Protein AF-A0A6C0LK16-F1 (afdb_monomer)

Nearest PDB structures (foldseek):
  5l8g-assembly3_X  TM=3.713E-01  e=6.578E+00  Rhodospirillum rubrum
  5l8g-assembly1_E  TM=3.753E-01  e=9.708E+00  Rhodospirillum rubrum

pLDDT: mean 79.73, std 20.67, range [35.59, 94.81]

Organism: NCBI:txid1070528

Secondary structure (DSSP, 8-state):
------------TTSTTTHHHHHHHHHHHHHHHHHTTSHHHHHS-HHHHHHHHHHHHH-HHHHHHHHTB-TTT-PBPPHHHHHHHH-

Foldseek 3Di:
DDDDDDDDDDDPPPPPPPVVVVVQFVVQLVVLVVVCVDPVLVVDDPLVNVLSVCCNVVNDVVSVQSLQADPVPRDGHDPVRSVVVPD

Mean predicted aligned error: 10.98 Å

Radius of gyration: 21.01 Å; Cα contacts (8 Å, |Δi|>4): 55; chains: 1; bounding box: 30×58×53 Å

Sequence (87 aa):
MSSIKKEHEGSPSKKTCIENQDNKEQREKMFASNFKKNILYSYMDSENKKILDVMADEGGKKSVKQMFTDSETGRELSYSEMRSRYG

Structure (mmCIF, N/CA/C/O backbone):
data_AF-A0A6C0LK16-F1
#
_entry.id   AF-A0A6C0LK16-F1
#
loop_
_atom_site.group_PDB
_atom_site.id
_atom_site.type_symbol
_atom_site.label_atom_id
_atom_site.label_alt_id
_atom_site.label_comp_id
_atom_site.label_asym_id
_atom_site.label_entity_id
_atom_site.label_seq_id
_atom_site.pdbx_PDB_ins_code
_atom_site.Cartn_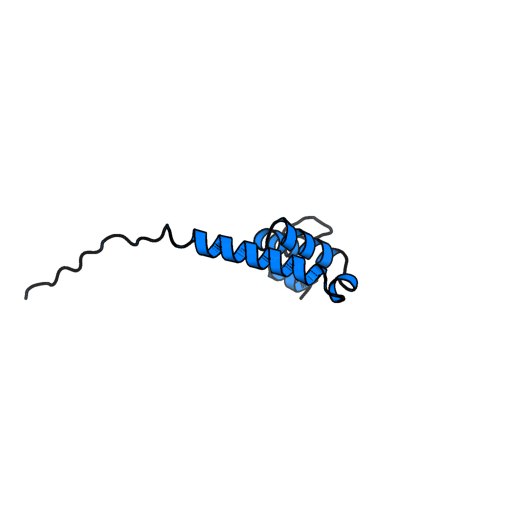x
_atom_site.Cartn_y
_atom_site.Cartn_z
_atom_site.occupancy
_atom_site.B_iso_or_equiv
_atom_site.auth_seq_id
_atom_site.auth_comp_id
_atom_site.auth_asym_id
_atom_site.auth_atom_id
_atom_site.pdbx_PDB_model_num
ATOM 1 N N . MET A 1 1 ? 10.256 44.881 43.899 1.00 41.91 1 MET A N 1
ATOM 2 C CA . MET A 1 1 ? 9.102 44.981 42.979 1.00 41.91 1 MET A CA 1
ATOM 3 C C . MET A 1 1 ? 9.523 45.794 41.768 1.00 41.91 1 MET A C 1
ATOM 5 O O . MET A 1 1 ? 9.789 46.970 41.940 1.00 41.91 1 MET A O 1
ATOM 9 N N . SER A 1 2 ? 9.642 45.189 40.589 1.00 38.00 2 SER A N 1
ATOM 10 C CA . SER A 1 2 ? 9.042 45.715 39.353 1.00 38.00 2 SER A CA 1
ATOM 11 C C . SER A 1 2 ? 9.339 44.748 38.212 1.00 38.00 2 SER A C 1
ATOM 13 O O . SER A 1 2 ? 10.416 44.163 38.133 1.00 38.00 2 SER A O 1
ATOM 15 N N . SER A 1 3 ? 8.318 44.521 37.406 1.00 42.78 3 SER A N 1
ATOM 16 C CA . SER A 1 3 ? 8.105 43.337 36.591 1.00 42.78 3 SER A CA 1
ATOM 17 C C . SER A 1 3 ? 8.816 43.409 35.242 1.00 42.78 3 SER A C 1
ATOM 19 O O . SER A 1 3 ? 8.704 44.403 34.527 1.00 42.78 3 SER A O 1
ATOM 21 N N . ILE A 1 4 ? 9.458 42.309 34.845 1.00 50.72 4 ILE A N 1
ATOM 22 C CA . ILE A 1 4 ? 9.837 42.065 33.450 1.00 50.72 4 ILE A CA 1
ATOM 23 C C . ILE A 1 4 ? 8.568 41.622 32.716 1.00 50.72 4 ILE A C 1
ATOM 25 O O . ILE A 1 4 ? 8.009 40.562 33.007 1.00 50.72 4 ILE A O 1
ATOM 29 N N . LYS A 1 5 ? 8.094 42.454 31.785 1.00 46.09 5 LYS A N 1
ATOM 30 C CA . LYS A 1 5 ? 7.017 42.110 30.853 1.00 46.09 5 LYS A CA 1
ATOM 31 C C . LYS A 1 5 ? 7.532 41.034 29.891 1.00 46.09 5 LYS A C 1
ATOM 33 O O . LYS A 1 5 ? 8.490 41.270 29.164 1.00 46.09 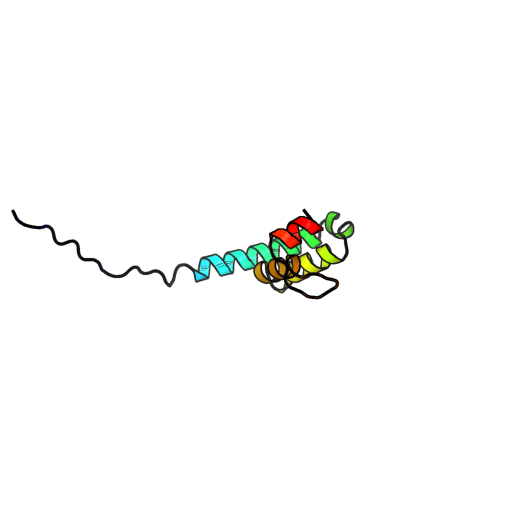5 LYS A O 1
ATOM 38 N N . LYS A 1 6 ? 6.905 39.854 29.898 1.00 42.19 6 LYS A N 1
ATOM 39 C CA . LYS A 1 6 ? 6.992 38.895 28.791 1.00 42.19 6 LYS A CA 1
ATOM 40 C C . LYS A 1 6 ? 5.881 39.241 27.811 1.00 42.19 6 LYS A C 1
ATOM 42 O O . LYS A 1 6 ? 4.710 39.053 28.133 1.00 42.19 6 LYS A O 1
ATOM 47 N N . GLU A 1 7 ? 6.252 39.762 26.653 1.00 40.38 7 GLU A N 1
ATOM 48 C CA . GLU A 1 7 ? 5.332 39.909 25.532 1.00 40.38 7 GLU A CA 1
ATOM 49 C C . GLU A 1 7 ? 5.197 38.553 24.833 1.00 40.38 7 GLU A C 1
ATOM 51 O O . GLU A 1 7 ? 6.173 37.914 24.439 1.00 40.38 7 GLU A O 1
ATOM 56 N N . HIS A 1 8 ? 3.956 38.080 24.790 1.00 43.09 8 HIS A N 1
ATOM 57 C CA . HIS A 1 8 ? 3.498 36.938 24.019 1.00 43.09 8 HIS A CA 1
ATOM 58 C C . HIS A 1 8 ? 3.122 37.470 22.637 1.00 43.09 8 HIS A C 1
ATOM 60 O O . HIS A 1 8 ? 2.058 38.064 22.507 1.00 43.09 8 HIS A O 1
ATOM 66 N N . GLU A 1 9 ? 3.935 37.231 21.609 1.00 37.12 9 GLU A N 1
ATOM 67 C CA . GLU A 1 9 ? 3.503 37.465 20.228 1.00 37.12 9 GLU A CA 1
ATOM 68 C C . GLU A 1 9 ? 3.829 36.272 19.321 1.00 37.12 9 GLU A C 1
ATOM 70 O O . GLU A 1 9 ? 4.979 35.898 19.110 1.00 37.12 9 GLU A O 1
ATOM 75 N N . GLY A 1 10 ? 2.750 35.664 18.816 1.00 37.22 10 GLY A N 1
ATOM 76 C CA . GLY A 1 10 ? 2.641 35.123 17.461 1.00 37.22 10 GLY A CA 1
ATOM 77 C C . GLY A 1 10 ? 3.583 33.991 17.060 1.00 37.22 10 GLY A C 1
ATOM 78 O O . GLY A 1 10 ? 4.584 34.214 16.390 1.00 37.22 10 GLY A O 1
ATOM 79 N N . SER A 1 11 ? 3.191 32.744 17.336 1.00 35.59 11 SER A N 1
ATOM 80 C CA . SER A 1 11 ? 3.829 31.561 16.745 1.00 35.59 11 SER A 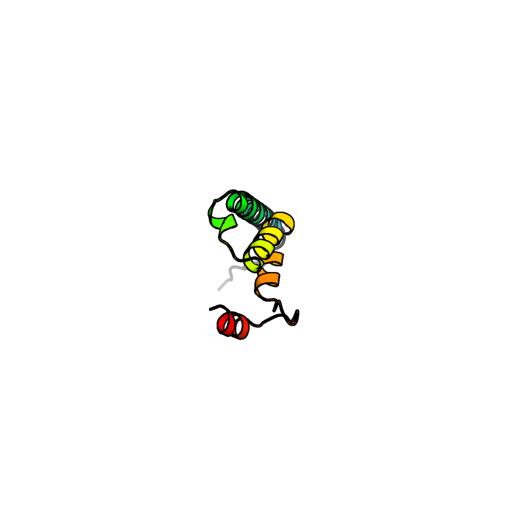CA 1
ATOM 81 C C . SER A 1 11 ? 3.705 31.580 15.204 1.00 35.59 11 SER A C 1
ATOM 83 O O . SER A 1 11 ? 2.580 31.552 14.690 1.00 35.59 11 SER A O 1
ATOM 85 N N . PRO A 1 12 ? 4.808 31.587 14.427 1.00 45.09 12 PRO A N 1
ATOM 86 C CA . PRO A 1 12 ? 4.764 31.550 12.969 1.00 45.09 12 PRO A CA 1
ATOM 87 C C . PRO A 1 12 ? 4.618 30.092 12.500 1.00 45.09 12 PRO A C 1
ATOM 89 O O . PRO A 1 12 ? 5.505 29.520 11.878 1.00 45.09 12 PRO A O 1
ATOM 92 N N . SER A 1 13 ? 3.496 29.450 12.827 1.00 45.34 13 SER A N 1
ATOM 93 C CA . SER A 1 13 ? 3.321 27.995 12.662 1.00 45.34 13 SER A CA 1
ATOM 94 C C . SER A 1 13 ? 2.873 27.537 11.261 1.00 45.34 13 SER A C 1
ATOM 96 O O . SER A 1 13 ? 2.622 26.350 11.081 1.00 45.34 13 SER A O 1
ATOM 98 N N . LYS A 1 14 ? 2.713 28.412 10.257 1.00 44.56 14 LYS A N 1
ATOM 99 C CA . LYS A 1 14 ? 2.023 28.022 9.001 1.00 44.56 14 LYS A CA 1
ATOM 100 C C . LYS A 1 14 ? 2.880 27.892 7.736 1.00 44.56 14 LYS A C 1
ATOM 102 O O . LYS A 1 14 ? 2.345 27.436 6.734 1.00 44.56 14 LYS A O 1
ATOM 107 N N . LYS A 1 15 ? 4.175 28.237 7.741 1.00 42.41 15 LYS A N 1
ATOM 108 C CA . LYS A 1 15 ? 5.025 28.132 6.527 1.00 42.41 15 LYS A CA 1
ATOM 109 C C . LYS A 1 15 ? 5.946 26.904 6.489 1.00 42.41 15 LYS A C 1
ATOM 111 O O . LYS A 1 15 ? 6.250 26.416 5.414 1.00 42.41 15 LYS A O 1
ATOM 116 N N . THR A 1 16 ? 6.318 26.336 7.631 1.00 39.31 16 THR A N 1
ATOM 117 C CA . THR A 1 16 ? 7.305 25.241 7.733 1.00 39.31 16 THR A CA 1
ATOM 118 C C . THR A 1 16 ? 6.719 23.821 7.652 1.00 39.31 16 THR A C 1
ATOM 120 O O . THR A 1 16 ? 7.468 22.847 7.622 1.00 39.31 16 THR A O 1
ATOM 123 N N . CYS A 1 17 ? 5.393 23.658 7.601 1.00 37.53 17 CYS A N 1
ATOM 124 C CA . CYS A 1 17 ? 4.746 22.336 7.595 1.00 37.53 17 CYS A CA 1
ATOM 125 C C . CYS A 1 17 ? 4.587 21.724 6.192 1.00 37.53 17 CYS A C 1
ATOM 127 O O . CYS A 1 17 ? 4.471 20.507 6.081 1.00 37.53 17 CYS A O 1
ATOM 129 N N . ILE A 1 18 ? 4.540 22.559 5.148 1.00 52.25 18 ILE A N 1
ATOM 130 C CA . ILE A 1 18 ? 4.159 22.153 3.784 1.00 52.25 18 ILE A CA 1
ATOM 131 C C . ILE A 1 18 ? 5.383 21.615 3.025 1.00 52.25 18 ILE A C 1
ATOM 133 O O . ILE A 1 18 ? 5.360 20.481 2.558 1.00 52.25 18 ILE A O 1
ATOM 137 N N . GLU A 1 19 ? 6.510 22.334 3.050 1.00 49.28 19 GLU A N 1
ATOM 138 C CA . GLU A 1 19 ? 7.754 21.923 2.367 1.00 49.28 19 GLU A CA 1
ATOM 139 C C . GLU A 1 19 ? 8.325 20.586 2.883 1.00 49.28 19 GLU A C 1
ATOM 141 O O . GLU A 1 19 ? 8.900 19.799 2.129 1.00 49.28 19 GLU A O 1
ATOM 146 N N . ASN A 1 20 ? 8.119 20.282 4.168 1.00 58.94 20 ASN A N 1
ATOM 147 C CA . ASN A 1 20 ? 8.532 19.009 4.764 1.00 58.94 20 ASN A CA 1
ATOM 148 C C . ASN A 1 20 ? 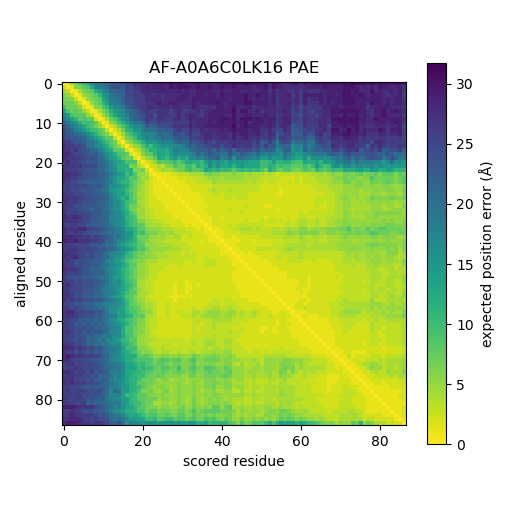7.651 17.824 4.325 1.00 58.94 20 ASN A C 1
ATOM 150 O O . ASN A 1 20 ? 8.121 16.685 4.309 1.00 58.94 20 ASN A O 1
ATOM 154 N N . GLN A 1 21 ? 6.379 18.067 3.988 1.00 60.62 21 GLN A N 1
ATOM 155 C CA . GLN A 1 21 ? 5.453 17.019 3.549 1.00 60.62 21 GLN A CA 1
ATOM 156 C C . GLN A 1 21 ? 5.632 16.681 2.068 1.00 60.62 21 GLN A C 1
ATOM 158 O O . GLN A 1 21 ? 5.635 15.498 1.732 1.00 60.62 21 GLN A O 1
ATOM 163 N N . ASP A 1 22 ? 5.872 17.677 1.216 1.00 65.75 22 ASP A N 1
ATOM 164 C CA . ASP A 1 22 ? 6.071 17.455 -0.221 1.00 65.75 22 ASP A CA 1
ATOM 165 C C . ASP A 1 22 ? 7.348 16.647 -0.491 1.00 65.75 22 ASP A C 1
ATOM 167 O O . ASP A 1 22 ? 7.344 15.689 -1.264 1.00 65.75 22 ASP A O 1
ATOM 171 N N . ASN A 1 23 ? 8.433 16.943 0.232 1.00 82.88 23 ASN A N 1
ATOM 172 C CA . ASN A 1 23 ? 9.659 16.145 0.170 1.00 82.88 23 ASN A CA 1
ATOM 173 C C . ASN A 1 23 ? 9.412 14.696 0.637 1.00 82.88 23 ASN A C 1
ATOM 175 O O . ASN A 1 23 ? 9.912 13.741 0.042 1.00 82.88 23 ASN A O 1
ATOM 179 N N . LYS A 1 24 ? 8.583 14.502 1.670 1.00 87.38 24 LYS A N 1
ATOM 180 C CA . LYS A 1 24 ? 8.237 13.166 2.168 1.00 87.38 24 LYS A CA 1
ATOM 181 C C . LYS A 1 24 ? 7.461 12.349 1.130 1.00 87.38 24 LYS A C 1
ATOM 183 O O . LYS A 1 24 ? 7.842 11.208 0.883 1.00 87.38 24 LYS A O 1
ATOM 188 N N . GLU A 1 25 ? 6.429 12.916 0.507 1.00 89.38 25 GLU A N 1
ATOM 189 C CA . GLU A 1 25 ? 5.624 12.207 -0.498 1.00 89.38 25 GLU A CA 1
ATOM 190 C C . GLU A 1 25 ? 6.467 11.813 -1.719 1.00 89.38 25 GLU A C 1
ATOM 192 O O . GLU A 1 25 ? 6.397 10.675 -2.182 1.00 89.38 25 GLU A O 1
ATOM 197 N N . GLN A 1 26 ? 7.330 12.712 -2.203 1.00 88.44 26 GLN A N 1
ATOM 198 C CA . GLN A 1 26 ? 8.237 12.403 -3.313 1.00 88.44 26 GLN A CA 1
ATOM 199 C C . GLN A 1 26 ? 9.202 11.264 -2.962 1.00 88.44 26 GLN A C 1
ATOM 201 O O . GLN A 1 26 ? 9.429 10.362 -3.770 1.00 88.44 26 GLN A O 1
ATOM 206 N N . ARG A 1 27 ? 9.728 11.245 -1.731 1.00 90.94 27 ARG A N 1
ATOM 207 C CA . ARG A 1 27 ? 10.583 10.151 -1.249 1.00 90.94 27 ARG A CA 1
ATOM 208 C C . ARG A 1 27 ? 9.841 8.818 -1.163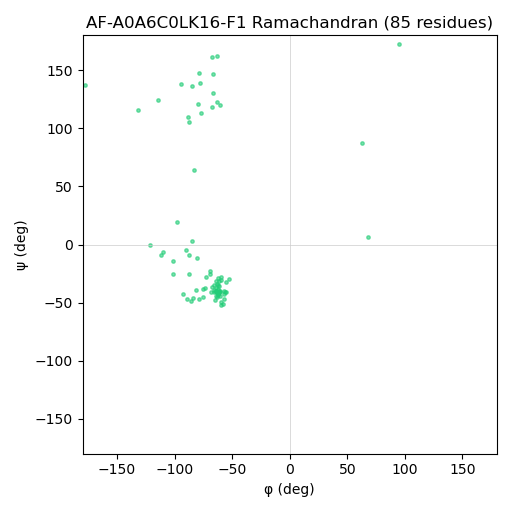 1.00 90.94 27 ARG A C 1
ATOM 210 O O . ARG A 1 27 ? 10.420 7.796 -1.521 1.00 90.94 27 ARG A O 1
ATOM 217 N N . GLU A 1 28 ? 8.587 8.816 -0.717 1.00 92.00 28 GLU A N 1
ATOM 218 C CA . GLU A 1 28 ? 7.734 7.617 -0.676 1.00 92.00 28 GLU A CA 1
ATOM 219 C C . GLU A 1 28 ? 7.473 7.074 -2.091 1.00 92.00 28 GLU A C 1
ATOM 221 O O . GLU A 1 28 ? 7.669 5.883 -2.340 1.00 92.00 28 GLU A O 1
ATOM 226 N N . LYS A 1 29 ? 7.139 7.951 -3.047 1.00 93.81 29 LYS A N 1
ATOM 227 C CA . LYS A 1 29 ? 6.944 7.578 -4.459 1.00 93.81 29 LYS A CA 1
ATOM 228 C C . LYS A 1 29 ? 8.216 7.022 -5.093 1.00 93.81 29 LYS A C 1
ATOM 230 O O . LYS A 1 29 ? 8.177 5.992 -5.771 1.00 93.81 29 LYS A O 1
ATOM 235 N N . MET A 1 30 ? 9.363 7.659 -4.838 1.00 93.50 30 MET A N 1
ATOM 236 C CA . MET A 1 30 ? 10.667 7.159 -5.287 1.00 93.50 30 MET A CA 1
ATOM 237 C C . MET A 1 30 ? 10.997 5.801 -4.666 1.00 93.50 30 MET A C 1
ATOM 239 O O . MET A 1 30 ? 11.490 4.918 -5.368 1.00 93.50 30 MET A O 1
ATOM 243 N N . PHE A 1 31 ? 10.721 5.609 -3.373 1.00 93.19 31 PHE A N 1
ATOM 244 C CA . PHE A 1 31 ? 10.922 4.327 -2.702 1.00 93.19 31 PHE A CA 1
ATOM 245 C C . PHE A 1 31 ? 10.092 3.222 -3.359 1.00 93.19 31 PHE A C 1
ATOM 247 O O . PHE A 1 31 ? 10.661 2.214 -3.774 1.00 93.19 31 PHE A O 1
ATOM 254 N N . ALA A 1 32 ? 8.785 3.431 -3.527 1.00 94.19 32 ALA A N 1
ATOM 255 C CA . ALA A 1 32 ? 7.895 2.449 -4.140 1.00 94.19 32 ALA A CA 1
ATOM 256 C C . ALA A 1 32 ? 8.304 2.125 -5.586 1.00 94.19 32 ALA A C 1
ATOM 258 O O . ALA A 1 32 ? 8.429 0.957 -5.958 1.00 94.19 32 ALA A O 1
ATOM 259 N N . SER A 1 33 ? 8.623 3.153 -6.376 1.00 94.56 33 SER A N 1
ATOM 260 C CA . SER A 1 33 ? 9.099 2.999 -7.757 1.00 94.56 33 SER A CA 1
ATOM 261 C C . SER A 1 33 ? 10.413 2.220 -7.851 1.00 94.56 33 SER A C 1
ATOM 263 O O . SER A 1 33 ? 10.622 1.454 -8.792 1.00 94.56 33 SER A O 1
ATOM 265 N N . ASN A 1 34 ? 11.315 2.398 -6.885 1.00 94.31 34 ASN A N 1
ATOM 266 C CA . ASN A 1 34 ? 12.560 1.639 -6.821 1.00 94.31 34 ASN A CA 1
ATOM 267 C C . ASN A 1 34 ? 12.329 0.207 -6.329 1.00 94.31 34 ASN A C 1
ATOM 269 O O . ASN A 1 34 ? 12.930 -0.719 -6.871 1.00 94.31 34 ASN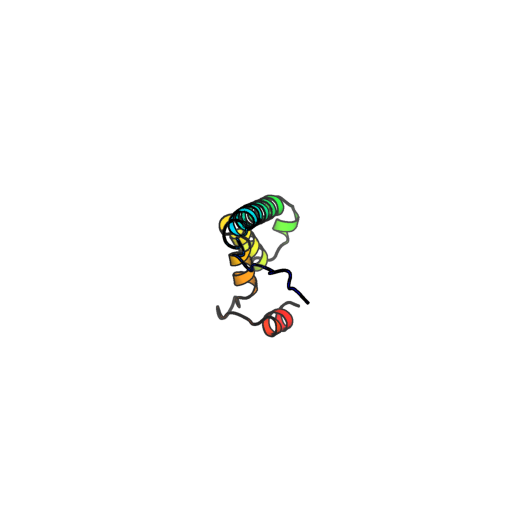 A O 1
ATOM 273 N N . PHE A 1 35 ? 11.435 0.003 -5.360 1.00 92.88 35 PHE A N 1
ATOM 274 C CA . PHE A 1 35 ? 11.101 -1.325 -4.852 1.00 92.88 35 PHE A CA 1
ATOM 275 C C . PHE A 1 35 ? 10.452 -2.204 -5.926 1.00 92.88 35 PHE A C 1
ATOM 277 O O . PHE A 1 35 ? 10.794 -3.377 -6.036 1.00 92.88 35 PHE A O 1
ATOM 284 N N . LYS A 1 36 ? 9.607 -1.632 -6.795 1.00 91.56 36 LYS A N 1
ATOM 285 C CA . LYS A 1 36 ? 9.038 -2.321 -7.970 1.00 91.56 36 LYS A CA 1
ATOM 286 C C . LYS A 1 36 ? 10.078 -2.977 -8.883 1.00 91.56 36 LYS A C 1
ATOM 288 O O . LYS A 1 36 ? 9.777 -3.965 -9.542 1.00 91.56 36 LYS A O 1
ATOM 293 N N . LYS A 1 37 ? 11.296 -2.431 -8.941 1.00 92.75 37 LYS A N 1
ATOM 294 C CA . LYS A 1 37 ? 12.398 -2.971 -9.757 1.00 92.75 37 LYS A CA 1
ATOM 295 C C . LYS A 1 37 ? 13.103 -4.155 -9.087 1.00 92.75 37 LYS A C 1
ATOM 297 O O . LYS A 1 37 ? 13.928 -4.809 -9.717 1.00 92.75 37 LYS A O 1
ATOM 302 N N . ASN A 1 38 ? 12.832 -4.407 -7.808 1.00 94.19 38 ASN A N 1
ATOM 303 C CA . ASN A 1 38 ? 13.433 -5.492 -7.048 1.00 94.19 38 ASN A CA 1
ATOM 304 C C . ASN A 1 38 ? 12.749 -6.831 -7.372 1.00 94.19 38 ASN A C 1
ATOM 306 O O . ASN A 1 38 ? 11.539 -6.889 -7.581 1.00 94.19 38 ASN A O 1
ATOM 310 N N . ILE A 1 39 ? 13.508 -7.928 -7.330 1.00 93.62 39 ILE A N 1
ATOM 311 C CA . ILE A 1 39 ? 12.979 -9.289 -7.494 1.00 93.62 39 ILE A CA 1
ATOM 312 C C . ILE A 1 39 ? 11.855 -9.615 -6.502 1.00 93.62 39 ILE A C 1
ATOM 314 O O . ILE A 1 39 ? 10.919 -10.326 -6.861 1.00 93.62 39 ILE A O 1
ATOM 318 N N . LEU A 1 40 ? 11.902 -9.057 -5.287 1.00 92.06 40 LEU A N 1
ATOM 319 C CA . LEU A 1 40 ? 10.897 -9.259 -4.243 1.00 92.06 40 LEU A CA 1
ATOM 320 C C . LEU A 1 40 ? 9.507 -8.809 -4.691 1.00 92.06 40 LEU A C 1
ATOM 322 O O . LEU A 1 40 ? 8.527 -9.436 -4.305 1.00 92.06 40 LEU A O 1
ATOM 326 N N . TYR A 1 41 ? 9.420 -7.801 -5.565 1.00 91.44 41 TYR A N 1
ATOM 327 C CA . TYR A 1 41 ? 8.148 -7.360 -6.124 1.00 91.44 41 TYR A CA 1
ATOM 328 C C . TYR A 1 41 ? 7.418 -8.500 -6.838 1.00 91.44 41 TYR A C 1
ATOM 330 O O . TYR A 1 41 ? 6.214 -8.654 -6.676 1.00 91.44 41 TYR A O 1
ATOM 338 N N . SER A 1 42 ? 8.134 -9.355 -7.575 1.00 92.88 42 SER A N 1
ATOM 339 C CA . SER A 1 42 ? 7.517 -10.481 -8.288 1.00 92.88 42 SER A CA 1
ATOM 340 C C . SER A 1 42 ? 6.877 -11.509 -7.345 1.00 92.88 42 SER A C 1
ATOM 342 O O . SER A 1 42 ? 5.831 -12.065 -7.686 1.00 92.88 42 SER A O 1
ATOM 344 N N . TYR A 1 43 ? 7.435 -11.671 -6.142 1.00 92.88 43 TYR A N 1
ATOM 345 C CA . TYR A 1 43 ? 6.982 -12.616 -5.119 1.00 92.88 43 TYR A CA 1
ATOM 346 C C . TYR A 1 43 ? 5.887 -12.067 -4.195 1.00 92.88 43 TYR A C 1
ATOM 348 O O . TYR A 1 43 ? 5.322 -12.830 -3.418 1.00 92.88 43 TYR A O 1
ATOM 356 N N . MET A 1 44 ? 5.569 -10.772 -4.267 1.00 91.69 44 MET A N 1
ATOM 357 C CA . MET A 1 44 ? 4.459 -10.196 -3.503 1.00 91.69 44 MET A CA 1
ATOM 358 C C . MET A 1 44 ? 3.115 -10.754 -3.989 1.00 91.69 44 MET A C 1
ATOM 360 O O . MET A 1 44 ? 2.919 -11.002 -5.187 1.00 91.69 44 MET A O 1
ATOM 364 N N . ASP A 1 45 ? 2.168 -10.907 -3.068 1.00 91.50 45 ASP A N 1
ATOM 365 C CA . ASP A 1 45 ? 0.776 -11.168 -3.415 1.00 91.50 45 ASP A CA 1
ATOM 366 C C . ASP A 1 45 ? 0.177 -9.986 -4.198 1.00 91.50 45 ASP A C 1
ATOM 368 O O . ASP A 1 45 ? 0.711 -8.872 -4.241 1.00 91.50 45 ASP A O 1
ATOM 372 N N . SER A 1 46 ? -0.940 -10.244 -4.875 1.00 91.88 46 SER A N 1
ATOM 373 C CA . SER A 1 46 ? -1.580 -9.259 -5.746 1.00 91.88 46 SER A CA 1
ATOM 374 C C . SER A 1 46 ? -2.062 -8.011 -5.013 1.00 91.88 46 SER A C 1
ATOM 376 O O . SER A 1 46 ? -2.149 -6.952 -5.629 1.00 91.88 46 SER A O 1
ATOM 378 N N . GLU A 1 47 ? -2.410 -8.124 -3.732 1.00 89.88 47 GLU A N 1
ATOM 379 C CA . GLU A 1 47 ? -2.960 -7.012 -2.965 1.00 89.88 47 GLU A CA 1
ATOM 380 C C . GLU A 1 47 ? -1.846 -6.062 -2.532 1.00 89.88 47 GLU 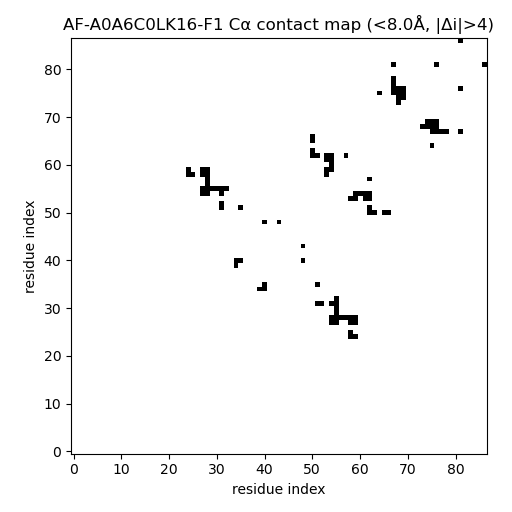A C 1
ATOM 382 O O . GLU A 1 47 ? -1.901 -4.863 -2.815 1.00 89.88 47 GLU A O 1
ATOM 387 N N . ASN A 1 48 ? -0.754 -6.613 -2.006 1.00 90.81 48 ASN A N 1
ATOM 388 C CA . ASN A 1 48 ? 0.438 -5.848 -1.668 1.00 90.81 48 ASN A CA 1
ATOM 389 C C . ASN A 1 48 ? 1.092 -5.201 -2.900 1.00 90.81 48 ASN A C 1
ATOM 391 O O . ASN A 1 48 ? 1.601 -4.082 -2.802 1.00 90.81 48 ASN A O 1
ATOM 395 N N . LYS A 1 49 ? 1.040 -5.844 -4.078 1.00 94.56 49 LYS A N 1
ATOM 396 C CA . LYS A 1 49 ? 1.469 -5.225 -5.349 1.00 94.56 49 LYS A CA 1
ATOM 397 C C . LYS A 1 49 ? 0.662 -3.969 -5.668 1.00 94.56 49 LYS A C 1
ATOM 399 O O . LYS A 1 49 ? 1.254 -2.916 -5.886 1.00 94.56 49 LYS A O 1
ATOM 404 N N . LYS A 1 50 ? -0.671 -4.056 -5.602 1.00 92.94 50 LYS A N 1
ATOM 405 C CA . LYS A 1 50 ? -1.566 -2.913 -5.848 1.00 92.94 50 LYS A CA 1
ATOM 406 C C . LYS A 1 50 ? -1.320 -1.768 -4.870 1.00 92.94 50 LYS A C 1
ATOM 408 O O . LYS A 1 50 ? -1.318 -0.612 -5.274 1.00 92.94 50 LYS A O 1
ATOM 413 N N . ILE A 1 51 ? -1.091 -2.073 -3.594 1.00 93.62 51 ILE A N 1
ATOM 414 C CA . ILE A 1 51 ? -0.787 -1.051 -2.583 1.00 93.62 51 ILE A CA 1
ATOM 415 C C . ILE A 1 51 ? 0.533 -0.342 -2.909 1.00 93.62 51 ILE A C 1
ATOM 417 O O . ILE A 1 51 ? 0.631 0.882 -2.795 1.00 93.62 51 ILE A O 1
ATOM 421 N N . LEU A 1 52 ? 1.546 -1.092 -3.353 1.00 94.81 52 LEU A N 1
ATOM 422 C CA . LEU A 1 52 ? 2.817 -0.518 -3.789 1.00 94.81 52 LEU A CA 1
ATOM 423 C C . LEU A 1 52 ? 2.666 0.310 -5.076 1.00 94.81 52 LEU A C 1
ATOM 425 O O . LEU A 1 52 ? 3.315 1.347 -5.208 1.00 94.81 52 LEU A O 1
ATOM 429 N N . ASP A 1 53 ? 1.806 -0.115 -6.005 1.00 94.56 53 ASP A N 1
ATOM 430 C CA . ASP A 1 53 ? 1.450 0.658 -7.199 1.00 94.56 53 ASP A CA 1
ATOM 431 C C . ASP A 1 53 ? 0.860 2.019 -6.811 1.00 94.56 53 ASP A C 1
ATOM 433 O O . ASP A 1 53 ? 1.386 3.057 -7.212 1.00 94.56 53 ASP A O 1
ATOM 437 N N . VAL A 1 54 ? -0.143 2.025 -5.929 1.00 94.44 54 VAL A N 1
ATOM 438 C CA . VAL A 1 54 ? -0.768 3.257 -5.426 1.00 94.44 54 VAL A CA 1
ATOM 439 C C . VAL A 1 54 ? 0.229 4.121 -4.654 1.00 94.44 54 VAL A C 1
ATOM 441 O O . VAL A 1 54 ? 0.178 5.346 -4.749 1.00 94.44 54 VAL A O 1
ATOM 444 N N . MET A 1 55 ? 1.180 3.528 -3.925 1.00 94.69 55 MET A N 1
ATOM 445 C CA . MET A 1 55 ? 2.245 4.298 -3.276 1.00 94.69 55 MET A CA 1
ATOM 446 C C . MET A 1 55 ? 3.149 4.998 -4.296 1.00 94.69 55 MET A C 1
ATOM 448 O O . MET A 1 55 ? 3.534 6.144 -4.066 1.00 94.69 55 MET A O 1
ATOM 452 N N . ALA A 1 56 ? 3.485 4.332 -5.404 1.00 94.31 56 ALA A N 1
ATOM 453 C CA . ALA A 1 56 ? 4.321 4.897 -6.460 1.00 94.31 56 ALA A CA 1
ATOM 454 C C . ALA A 1 56 ? 3.612 6.035 -7.213 1.00 94.31 56 ALA A C 1
ATOM 456 O O . ALA A 1 56 ? 4.235 7.063 -7.482 1.00 94.31 56 ALA A O 1
ATOM 457 N N . ASP A 1 57 ? 2.319 5.875 -7.492 1.00 94.06 57 ASP A N 1
ATOM 458 C CA . ASP A 1 57 ? 1.560 6.809 -8.328 1.00 94.06 57 ASP A CA 1
ATOM 459 C C . ASP A 1 57 ? 0.943 7.949 -7.496 1.00 94.06 57 ASP A C 1
ATOM 461 O O . ASP A 1 57 ? 1.079 9.138 -7.805 1.00 94.06 57 ASP A O 1
ATOM 465 N N . GLU A 1 58 ? 0.304 7.604 -6.378 1.00 92.56 58 GLU A N 1
ATOM 466 C CA . GLU A 1 58 ? -0.540 8.513 -5.600 1.00 92.56 58 GLU A CA 1
ATOM 467 C C . GLU A 1 58 ? 0.028 8.878 -4.217 1.00 92.56 58 GLU A C 1
ATOM 469 O O . GLU A 1 58 ? -0.483 9.793 -3.570 1.00 92.56 58 GLU A O 1
ATOM 474 N N . GLY A 1 59 ? 1.103 8.214 -3.778 1.00 93.00 59 GLY A N 1
ATOM 475 C CA . GLY A 1 59 ? 1.850 8.543 -2.560 1.00 93.00 59 GLY A CA 1
ATOM 476 C C . GLY A 1 59 ? 1.440 7.757 -1.309 1.00 93.00 59 GLY A C 1
ATOM 477 O O . GLY A 1 59 ? 0.448 7.019 -1.277 1.00 93.00 59 GLY A O 1
ATOM 478 N N . GLY A 1 60 ? 2.213 7.926 -0.229 1.00 91.31 60 GLY A N 1
ATOM 479 C CA . GLY A 1 60 ? 2.105 7.091 0.969 1.00 91.31 60 GLY A CA 1
ATOM 480 C C . GLY A 1 60 ? 0.755 7.184 1.672 1.00 91.31 60 GLY A C 1
ATOM 481 O O . GLY A 1 60 ? 0.192 6.156 2.039 1.00 91.31 60 GLY A O 1
ATOM 482 N N . LYS A 1 61 ? 0.165 8.380 1.800 1.00 91.88 61 LYS A N 1
ATOM 483 C CA . LYS A 1 61 ? -1.137 8.551 2.479 1.00 91.88 61 LYS A CA 1
ATOM 484 C C . LYS A 1 61 ? -2.247 7.696 1.859 1.00 91.88 61 LYS A C 1
ATOM 486 O O . LYS A 1 61 ? -3.020 7.087 2.596 1.00 91.88 61 LYS A O 1
ATOM 491 N N . LYS A 1 62 ? -2.326 7.633 0.525 1.00 92.62 62 LYS A N 1
ATOM 492 C CA . LYS A 1 62 ? -3.346 6.822 -0.153 1.00 92.62 62 LYS A CA 1
ATOM 493 C C . LYS A 1 62 ? -3.042 5.332 -0.074 1.00 92.62 62 LYS A C 1
ATOM 495 O O . LYS A 1 62 ? -3.960 4.558 0.172 1.00 92.62 62 LYS A O 1
ATOM 500 N N . SER A 1 63 ? -1.769 4.949 -0.171 1.00 93.31 63 SER A N 1
ATOM 501 C CA . SER A 1 63 ? -1.372 3.549 0.021 1.00 93.31 63 SER A CA 1
ATOM 502 C C . SER A 1 63 ? -1.704 3.034 1.427 1.00 93.31 63 SER A C 1
ATOM 504 O O . SER A 1 63 ? -2.239 1.941 1.570 1.00 93.31 63 SER A O 1
ATOM 506 N N . VAL A 1 64 ? -1.495 3.853 2.467 1.00 92.12 64 VAL A N 1
ATOM 507 C CA . VAL A 1 64 ? -1.873 3.505 3.843 1.00 92.12 64 VAL A CA 1
ATOM 508 C C . VAL A 1 64 ? -3.386 3.368 3.947 1.00 92.12 64 VAL A C 1
ATOM 510 O O . VAL A 1 64 ? -3.857 2.386 4.499 1.00 92.12 64 VAL A O 1
ATOM 513 N N . LYS A 1 65 ? -4.170 4.284 3.368 1.00 92.62 65 LYS A N 1
ATOM 514 C CA . LYS A 1 65 ? -5.633 4.137 3.358 1.00 92.62 65 LYS A CA 1
ATOM 515 C C . LYS A 1 65 ? -6.070 2.806 2.733 1.00 92.62 65 LYS A C 1
ATOM 517 O O . LYS A 1 65 ? -6.961 2.144 3.257 1.00 92.62 65 LYS A O 1
ATOM 522 N N . GLN A 1 66 ? -5.416 2.395 1.651 1.00 92.00 66 GLN A N 1
ATOM 523 C CA . GLN A 1 66 ? -5.696 1.122 0.998 1.00 92.00 66 GLN A CA 1
ATOM 524 C C . GLN A 1 66 ? -5.342 -0.086 1.878 1.00 92.00 66 GLN A C 1
ATOM 526 O O . GLN A 1 66 ? -6.128 -1.021 1.926 1.00 92.00 66 GLN A O 1
ATOM 531 N N . MET A 1 67 ? -4.238 -0.049 2.637 1.00 90.50 67 MET A N 1
ATOM 532 C CA . MET A 1 67 ? -3.902 -1.100 3.621 1.00 90.50 67 MET A CA 1
ATOM 533 C C . MET A 1 67 ? -4.975 -1.275 4.706 1.00 90.50 67 MET A C 1
ATOM 535 O O . MET A 1 67 ? -5.115 -2.348 5.283 1.00 90.50 67 MET A O 1
ATOM 539 N N . PHE A 1 68 ? -5.720 -0.211 5.005 1.00 93.19 68 PHE A N 1
ATOM 540 C CA . PHE A 1 68 ? -6.825 -0.220 5.961 1.00 93.19 68 PHE A CA 1
ATOM 541 C C . PHE A 1 68 ? -8.181 -0.359 5.267 1.00 93.19 68 PHE A C 1
ATOM 543 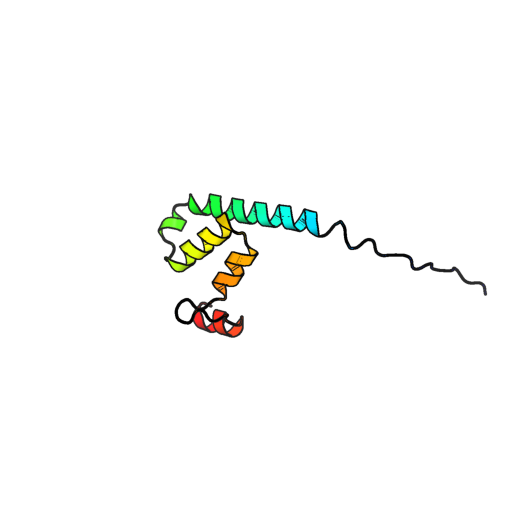O O . PHE A 1 68 ? -9.199 -0.027 5.856 1.00 93.19 68 PHE A O 1
ATOM 550 N N . THR A 1 69 ? -8.234 -0.829 4.025 1.00 92.75 69 THR A N 1
ATOM 551 C CA . THR A 1 69 ? -9.495 -1.083 3.325 1.00 92.75 69 THR A CA 1
ATOM 552 C C . THR A 1 69 ? -9.630 -2.576 3.078 1.00 92.75 69 THR A C 1
ATOM 554 O O . THR A 1 69 ? -8.754 -3.185 2.478 1.00 92.75 69 THR A O 1
ATOM 557 N N . ASP A 1 70 ? -10.727 -3.164 3.544 1.00 90.31 70 ASP A N 1
ATOM 558 C CA . ASP A 1 70 ? -11.059 -4.566 3.299 1.00 90.31 70 ASP A CA 1
ATOM 559 C C . ASP A 1 70 ? -11.273 -4.804 1.797 1.00 90.31 70 ASP A C 1
ATOM 561 O O . ASP A 1 70 ? -12.126 -4.154 1.187 1.00 90.31 70 ASP A O 1
ATOM 565 N N . SER A 1 71 ? -10.525 -5.729 1.193 1.00 83.69 71 SER A N 1
ATOM 566 C CA . SER A 1 71 ? -10.639 -6.027 -0.236 1.00 83.69 71 SER A CA 1
ATOM 567 C C . SER A 1 71 ? -11.942 -6.723 -0.621 1.00 83.69 71 SER A C 1
ATOM 569 O O . SER A 1 71 ? -12.367 -6.599 -1.771 1.00 83.69 71 SER A O 1
ATOM 571 N N . GLU A 1 72 ? -12.609 -7.401 0.317 1.00 85.94 72 GLU A N 1
ATOM 572 C CA . GLU A 1 72 ? -13.882 -8.080 0.053 1.00 85.94 72 GLU A CA 1
ATOM 573 C C . GLU A 1 72 ? -15.069 -7.122 0.160 1.00 85.94 72 GLU A C 1
ATOM 575 O O . GLU A 1 72 ? -15.956 -7.108 -0.693 1.00 85.94 72 GLU A O 1
ATOM 580 N N . THR A 1 73 ? -15.095 -6.315 1.222 1.00 90.12 73 THR A N 1
ATOM 581 C CA . THR A 1 73 ? -16.254 -5.471 1.550 1.00 90.12 73 THR A CA 1
ATOM 582 C C . THR A 1 73 ? -16.078 -4.008 1.149 1.00 90.12 73 THR A C 1
ATOM 584 O O . THR A 1 73 ? -17.048 -3.250 1.152 1.00 90.12 73 THR A O 1
ATOM 587 N N . GLY A 1 74 ? -14.853 -3.578 0.830 1.00 88.81 74 GLY A N 1
ATOM 588 C CA . GLY A 1 74 ? -14.507 -2.177 0.584 1.00 88.81 74 GLY A CA 1
ATOM 589 C C . GLY A 1 74 ? -14.589 -1.293 1.833 1.00 88.81 74 GLY A C 1
ATOM 590 O O . GLY A 1 74 ? -14.475 -0.070 1.730 1.00 88.81 74 GLY A O 1
ATOM 591 N N . ARG A 1 75 ? -14.825 -1.880 3.013 1.00 93.50 75 ARG A N 1
ATOM 592 C CA . ARG A 1 75 ? -14.980 -1.139 4.263 1.00 93.50 75 ARG A CA 1
ATOM 593 C C . ARG A 1 75 ? -13.621 -0.716 4.804 1.00 93.50 75 ARG A C 1
ATOM 595 O O . ARG A 1 75 ? -12.684 -1.509 4.828 1.00 93.50 75 ARG A O 1
ATOM 602 N N . GLU A 1 76 ? -13.541 0.505 5.321 1.00 93.81 76 GLU A N 1
ATOM 603 C CA . GLU A 1 76 ? -12.382 0.925 6.104 1.00 93.81 76 GLU A CA 1
ATOM 604 C C . GLU A 1 76 ? -12.333 0.132 7.423 1.00 93.81 76 GLU A C 1
ATOM 606 O O . GLU A 1 76 ? -13.335 -0.030 8.134 1.00 93.81 76 GLU A O 1
ATOM 611 N N . LEU A 1 77 ? -11.163 -0.423 7.706 1.00 92.31 77 LEU A N 1
ATOM 612 C CA . LEU A 1 77 ? -10.842 -1.217 8.875 1.00 92.31 77 LEU A CA 1
ATOM 613 C C . LEU A 1 77 ? -10.236 -0.306 9.936 1.00 92.31 77 LEU A C 1
ATOM 615 O O . LEU A 1 77 ? -9.376 0.530 9.665 1.00 92.31 77 LEU A O 1
ATOM 619 N N . SER A 1 78 ? -10.638 -0.515 11.183 1.00 94.25 78 SER A N 1
ATOM 620 C CA . SER A 1 78 ? -9.881 0.005 12.317 1.00 94.25 78 SER A CA 1
ATOM 621 C C . SER A 1 78 ? -8.532 -0.711 12.430 1.00 94.25 78 SER A C 1
ATOM 623 O O . SER A 1 78 ? -8.346 -1.825 11.935 1.00 94.25 78 SER A O 1
ATOM 625 N N . TYR A 1 79 ? -7.588 -0.110 13.154 1.00 91.06 79 TYR A N 1
ATOM 626 C CA . TYR A 1 79 ? -6.299 -0.748 13.430 1.00 91.06 79 TYR A CA 1
ATOM 627 C C . TYR A 1 79 ? -6.440 -2.122 14.096 1.00 91.06 79 TYR A C 1
ATOM 629 O O . TYR A 1 79 ? -5.742 -3.061 13.719 1.00 91.06 79 TYR A O 1
ATOM 637 N N . SER A 1 80 ? -7.374 -2.263 15.040 1.00 93.69 80 SER A N 1
ATOM 638 C CA . SER A 1 80 ? -7.682 -3.541 15.688 1.00 93.69 80 SER A CA 1
ATOM 639 C C . SER A 1 80 ? -8.163 -4.601 14.700 1.00 93.69 80 SER A C 1
ATOM 641 O O . SER A 1 80 ? -7.767 -5.759 14.809 1.00 93.69 80 SER A O 1
ATOM 643 N N . GLU A 1 81 ? -8.985 -4.221 13.723 1.00 92.38 81 GLU A N 1
ATOM 644 C CA . GLU A 1 81 ? -9.529 -5.155 12.732 1.00 92.38 81 GLU A CA 1
ATOM 645 C C . GLU A 1 81 ? -8.479 -5.548 11.697 1.00 92.38 81 GLU A C 1
ATOM 647 O O . GLU A 1 81 ? -8.310 -6.734 11.429 1.00 92.38 81 GLU A O 1
ATOM 652 N N . MET A 1 82 ? -7.724 -4.574 11.181 1.00 90.75 82 MET A N 1
ATOM 653 C CA . MET A 1 82 ? -6.601 -4.823 10.276 1.00 90.75 82 MET A CA 1
ATOM 654 C C . MET A 1 82 ? -5.580 -5.758 10.939 1.00 90.75 82 MET A C 1
ATOM 656 O O . MET A 1 82 ? -5.218 -6.781 10.363 1.00 90.75 82 MET A O 1
ATOM 660 N N . ARG A 1 83 ? -5.201 -5.491 12.197 1.00 90.12 83 ARG A N 1
ATOM 661 C CA . ARG A 1 83 ? -4.273 -6.349 12.946 1.00 90.12 83 ARG A CA 1
ATOM 662 C C . ARG A 1 83 ? -4.840 -7.738 13.234 1.00 90.12 83 ARG A C 1
ATOM 664 O O . ARG A 1 83 ? -4.083 -8.693 13.221 1.00 90.12 83 ARG A O 1
ATOM 671 N N . SER A 1 84 ? -6.142 -7.869 13.466 1.00 90.12 84 SER A N 1
ATOM 672 C CA . SER A 1 84 ? -6.756 -9.190 13.671 1.00 90.12 84 SER A CA 1
ATOM 673 C C . SER A 1 84 ? -6.775 -10.039 12.395 1.00 90.12 84 SER A C 1
ATOM 675 O O . SER A 1 84 ? -6.830 -11.260 12.491 1.00 90.12 84 SER A O 1
ATOM 677 N N . ARG A 1 85 ? -6.755 -9.410 11.210 1.00 83.69 85 ARG A N 1
ATOM 678 C CA . ARG A 1 85 ? -6.771 -10.101 9.910 1.00 83.69 85 ARG A CA 1
ATOM 679 C C . ARG A 1 85 ? -5.378 -10.376 9.343 1.00 83.69 85 ARG A C 1
ATOM 681 O O . ARG A 1 85 ? -5.155 -11.456 8.809 1.00 83.69 85 ARG A O 1
ATOM 688 N N . TYR A 1 86 ? -4.470 -9.403 9.432 1.00 80.50 86 TYR A N 1
ATOM 689 C CA . TYR A 1 86 ? -3.182 -9.415 8.725 1.00 80.50 86 TYR A CA 1
ATOM 690 C C . TYR A 1 86 ? -1.955 -9.329 9.649 1.00 80.50 86 TYR A C 1
ATOM 692 O O . TYR A 1 86 ? -0.829 -9.273 9.153 1.00 80.50 86 TYR A O 1
ATOM 700 N N . GLY A 1 87 ? -2.150 -9.239 10.969 1.00 74.56 87 GLY A N 1
ATOM 701 C CA . GLY A 1 87 ? -1.089 -8.989 11.952 1.00 74.56 87 GLY A CA 1
ATOM 702 C C . GLY A 1 87 ? -0.825 -10.140 12.908 1.00 74.56 87 GLY A C 1
ATOM 703 O O . GLY A 1 87 ? 0.220 -10.020 13.596 1.00 74.56 87 GLY A O 1
#

Solvent-accessible surface area (backbone atoms only — not comparable to full-atom values): 5253 Å² total; per-residue (Å²): 142,85,83,84,82,80,84,88,77,80,84,83,77,78,70,73,64,56,70,60,48,56,55,48,37,54,50,39,16,51,49,32,55,54,46,61,74,37,75,66,47,76,73,47,56,74,65,61,45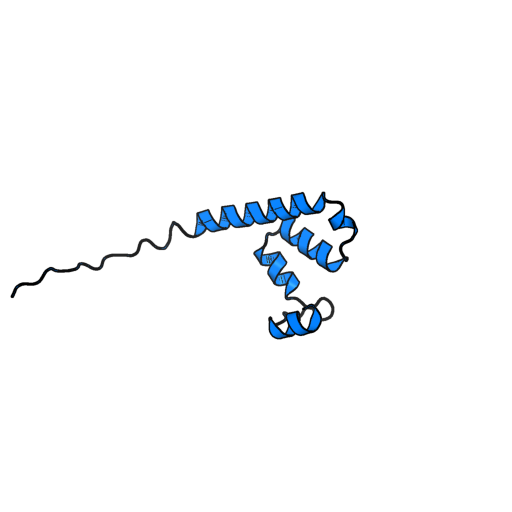,51,37,41,49,38,14,35,76,70,15,48,74,56,20,52,51,50,72,32,35,40,88,88,78,67,43,78,44,54,73,71,53,42,40,74,74,78,102